Protein AF-A0A7V9KNT8-F1 (afdb_monomer)

Sequence (69 aa):
MLVVADVFSNGAASLVDVVHAPRNRQMLNDFQAALRRDAAFVPASMDRRPDTMRVVFAVQKVDVRERNF

Foldseek 3Di:
DKFKWKAAQQQQIATDGDPDADPDNVVVVVVRVVSVPDRNGDHCVVVVDDRMDIDMDDDDDDDDDDD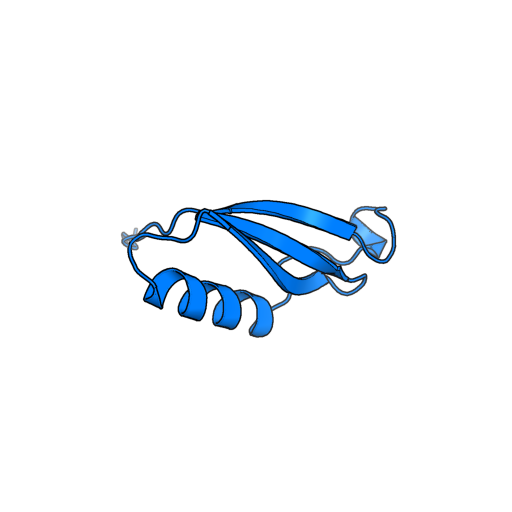DD

Nearest PDB structures (foldseek):
  6sly-assembly1_A  TM=4.738E-01  e=1.185E+00  Helicobacter pylori

pLDDT: mean 91.59, std 6.61, range [58.59, 96.94]

Mean predicted aligned error: 4.32 Å

Secondary structure (DSSP, 8-state):
-EEEEEEETTS-EEEEEEEE--SSTHHHHHHHHHHHHS--S--HHHHT--SEEEEEEE-----------

Structure (mmCIF, N/CA/C/O backbone):
data_AF-A0A7V9KNT8-F1
#
_entry.id   AF-A0A7V9KNT8-F1
#
loop_
_atom_site.group_PDB
_atom_site.id
_atom_site.type_symbol
_atom_site.label_atom_id
_atom_site.label_alt_id
_atom_site.label_comp_id
_atom_site.label_asym_id
_atom_site.label_entity_id
_atom_site.label_seq_id
_atom_site.pdbx_PDB_ins_code
_atom_site.Cartn_x
_atom_site.Cartn_y
_atom_site.Cartn_z
_atom_site.occupancy
_atom_site.B_iso_or_equiv
_atom_site.auth_seq_id
_atom_site.auth_comp_id
_atom_site.auth_asym_id
_atom_site.auth_atom_id
_atom_site.pdbx_PDB_model_num
ATOM 1 N N . MET A 1 1 ? -2.932 -6.821 10.802 1.00 94.38 1 MET A N 1
ATOM 2 C CA . MET A 1 1 ? -3.474 -7.305 9.512 1.00 94.38 1 MET A CA 1
ATOM 3 C C . MET A 1 1 ? -2.300 -7.758 8.662 1.00 94.38 1 MET A C 1
ATOM 5 O O . MET A 1 1 ? -1.266 -7.106 8.740 1.00 94.38 1 MET A O 1
ATOM 9 N N . LEU A 1 2 ? -2.442 -8.843 7.897 1.00 96.62 2 LEU A N 1
ATOM 10 C CA . LEU A 1 2 ? -1.445 -9.248 6.899 1.00 96.62 2 LEU A CA 1
ATOM 11 C C . LEU A 1 2 ? -2.035 -9.154 5.494 1.00 96.62 2 LEU A C 1
ATOM 13 O O . LEU A 1 2 ? -3.110 -9.703 5.248 1.00 96.62 2 LEU A O 1
ATOM 17 N N . VAL A 1 3 ? -1.336 -8.464 4.596 1.00 95.56 3 VAL A N 1
ATOM 18 C CA . VAL A 1 3 ? -1.770 -8.224 3.211 1.00 95.56 3 VAL A CA 1
ATOM 19 C C . VAL A 1 3 ? -0.651 -8.476 2.216 1.00 95.56 3 VAL A C 1
ATOM 21 O O . VAL A 1 3 ? 0.523 -8.333 2.552 1.00 95.56 3 VAL A O 1
ATOM 24 N N . VAL A 1 4 ? -1.036 -8.790 0.985 1.00 96.94 4 VAL A N 1
ATOM 25 C CA . VAL A 1 4 ? -0.156 -8.821 -0.181 1.00 96.94 4 VAL A CA 1
ATOM 26 C C . VAL A 1 4 ? -0.439 -7.589 -1.028 1.00 96.94 4 VAL A C 1
ATOM 28 O O . VAL A 1 4 ? -1.601 -7.267 -1.288 1.00 96.94 4 VAL A O 1
ATOM 31 N N . ALA A 1 5 ? 0.610 -6.910 -1.473 1.00 96.06 5 ALA A N 1
ATOM 32 C CA . ALA A 1 5 ? 0.503 -5.780 -2.382 1.00 96.06 5 ALA A CA 1
ATOM 33 C C . ALA A 1 5 ? 1.549 -5.871 -3.493 1.00 96.06 5 ALA A C 1
ATOM 35 O O . ALA A 1 5 ? 2.643 -6.401 -3.286 1.00 96.06 5 ALA A O 1
ATOM 36 N N . ASP A 1 6 ? 1.203 -5.318 -4.650 1.00 96.12 6 ASP A N 1
ATOM 37 C CA . ASP A 1 6 ? 2.160 -5.028 -5.710 1.00 96.12 6 ASP A CA 1
ATOM 38 C C . ASP A 1 6 ? 2.652 -3.588 -5.532 1.00 96.12 6 ASP A C 1
ATOM 40 O O . ASP A 1 6 ? 1.854 -2.678 -5.298 1.00 96.12 6 ASP A O 1
ATOM 44 N N . VAL A 1 7 ? 3.966 -3.396 -5.619 1.00 95.50 7 VAL A N 1
ATOM 45 C CA . VAL A 1 7 ? 4.647 -2.098 -5.580 1.00 95.50 7 VAL A CA 1
ATOM 46 C C . VAL A 1 7 ? 5.268 -1.855 -6.945 1.00 95.50 7 VAL A C 1
ATOM 48 O O . VAL A 1 7 ? 6.083 -2.656 -7.404 1.00 95.50 7 VAL A O 1
ATOM 51 N N . PHE A 1 8 ? 4.893 -0.749 -7.576 1.00 96.06 8 PHE A N 1
ATOM 52 C CA . PHE A 1 8 ? 5.311 -0.388 -8.926 1.00 96.06 8 PHE A CA 1
ATOM 53 C C . PHE A 1 8 ? 6.566 0.499 -8.924 1.00 96.06 8 PHE A C 1
ATOM 55 O O . PHE A 1 8 ? 7.022 1.001 -7.886 1.00 96.06 8 PHE A O 1
ATOM 62 N N . SER A 1 9 ? 7.121 0.719 -10.114 1.00 96.50 9 SER A N 1
ATOM 63 C CA . SER A 1 9 ? 8.383 1.437 -10.321 1.00 96.50 9 SER A CA 1
ATOM 64 C C . SER A 1 9 ? 8.316 2.899 -9.877 1.00 96.50 9 SER A C 1
ATOM 66 O O . SER A 1 9 ? 9.304 3.450 -9.395 1.00 96.50 9 SER A O 1
ATOM 68 N N . ASN A 1 10 ? 7.136 3.513 -9.959 1.00 94.69 10 ASN A N 1
ATOM 69 C CA . ASN A 1 10 ? 6.873 4.882 -9.515 1.00 94.69 10 ASN A CA 1
ATOM 70 C C . ASN A 1 10 ? 6.604 5.010 -8.003 1.00 94.69 10 ASN A C 1
ATOM 72 O O . ASN A 1 10 ? 6.314 6.107 -7.536 1.00 94.69 10 ASN A O 1
ATOM 76 N N . GLY A 1 11 ? 6.671 3.912 -7.243 1.00 94.31 11 GLY A N 1
ATOM 77 C CA . GLY A 1 11 ? 6.413 3.910 -5.802 1.00 94.31 11 GLY A CA 1
ATOM 78 C C . GLY A 1 11 ? 4.937 3.800 -5.409 1.00 94.31 11 GLY A C 1
ATOM 79 O O . GLY A 1 11 ? 4.627 3.691 -4.221 1.00 94.31 11 GLY A O 1
ATOM 80 N N . ALA A 1 12 ? 4.018 3.784 -6.380 1.00 95.25 12 ALA A N 1
ATOM 81 C CA . ALA A 1 12 ? 2.622 3.457 -6.123 1.00 95.25 12 ALA A CA 1
ATOM 82 C C . ALA A 1 12 ? 2.488 1.985 -5.718 1.00 95.25 12 ALA A C 1
ATOM 84 O O . ALA A 1 12 ? 3.284 1.133 -6.124 1.00 95.25 12 ALA A O 1
ATOM 85 N N . ALA A 1 13 ? 1.450 1.680 -4.946 1.00 95.12 13 ALA A N 1
ATOM 86 C CA . ALA A 1 13 ? 1.169 0.318 -4.535 1.00 95.12 13 ALA A CA 1
ATOM 87 C C . ALA A 1 13 ? -0.325 0.011 -4.588 1.00 95.12 13 ALA A C 1
ATOM 89 O O . ALA A 1 13 ? -1.170 0.880 -4.372 1.00 95.12 13 ALA A O 1
ATOM 90 N N . SER A 1 14 ? -0.649 -1.249 -4.863 1.00 94.81 14 SER A N 1
ATOM 91 C CA . SER A 1 14 ? -2.023 -1.738 -4.904 1.00 94.81 14 SER A CA 1
ATOM 92 C C . SER A 1 14 ? -2.161 -3.000 -4.075 1.00 94.81 14 SER A C 1
ATOM 94 O O . SER A 1 14 ? -1.345 -3.914 -4.176 1.00 94.81 14 SER A O 1
ATOM 96 N N . LEU A 1 15 ? -3.230 -3.065 -3.279 1.00 94.94 15 LEU A N 1
ATOM 97 C CA . LEU A 1 15 ? -3.602 -4.289 -2.583 1.00 94.94 15 LEU A CA 1
ATOM 98 C C . LEU A 1 15 ? -3.927 -5.382 -3.611 1.00 94.94 15 LEU A C 1
ATOM 100 O O . LEU A 1 15 ? -4.712 -5.148 -4.529 1.00 94.94 15 LEU A O 1
ATOM 104 N N . VAL A 1 16 ? -3.348 -6.563 -3.413 1.00 96.50 16 VAL A N 1
ATOM 105 C CA . VAL A 1 16 ? -3.604 -7.768 -4.211 1.00 96.50 16 VAL A CA 1
ATOM 106 C C . VAL A 1 16 ? -4.462 -8.747 -3.423 1.00 96.50 16 VAL A C 1
ATOM 108 O O . VAL A 1 16 ? -5.445 -9.254 -3.952 1.00 96.50 16 VAL A O 1
ATOM 111 N N . ASP A 1 17 ? -4.107 -8.998 -2.160 1.00 96.50 17 ASP A N 1
ATOM 112 C CA . ASP A 1 17 ? -4.791 -9.993 -1.333 1.00 96.50 17 ASP A CA 1
ATOM 113 C C . ASP A 1 17 ? -4.698 -9.675 0.169 1.00 96.50 17 ASP A C 1
ATOM 115 O O . ASP A 1 17 ? -3.850 -8.897 0.620 1.00 96.50 17 ASP A O 1
ATOM 119 N N . VAL A 1 18 ? -5.571 -10.294 0.962 1.00 95.94 18 VAL A N 1
ATOM 120 C CA . VAL A 1 18 ? -5.620 -10.192 2.421 1.00 95.94 18 VAL A CA 1
ATOM 121 C C . VAL A 1 18 ? -5.414 -11.577 3.026 1.00 95.94 18 VAL A C 1
ATOM 123 O O . VAL A 1 18 ? -6.344 -12.368 3.143 1.00 95.94 18 VAL A O 1
ATOM 126 N N . VAL A 1 19 ? -4.194 -11.835 3.496 1.00 96.94 19 VAL A N 1
ATOM 127 C CA . VAL A 1 19 ? -3.822 -13.104 4.147 1.00 96.94 19 VAL A CA 1
ATOM 128 C C . VAL A 1 19 ? -4.487 -13.234 5.518 1.00 96.94 19 VAL A C 1
ATOM 130 O O . VAL A 1 19 ? -4.942 -14.304 5.908 1.00 96.94 19 VAL A O 1
ATOM 133 N N . HIS A 1 20 ? -4.547 -12.134 6.273 1.00 96.25 20 HIS A N 1
ATOM 134 C CA . HIS A 1 20 ? -5.198 -12.092 7.580 1.00 96.25 20 HIS A CA 1
ATOM 135 C C . HIS A 1 20 ? -5.936 -10.768 7.746 1.00 96.25 20 HIS A C 1
ATOM 137 O O . HIS A 1 20 ? -5.326 -9.720 7.996 1.00 96.25 20 HIS A O 1
ATOM 143 N N . ALA A 1 21 ? -7.264 -10.843 7.649 1.00 92.81 21 ALA A N 1
ATOM 144 C CA . ALA A 1 21 ? -8.162 -9.704 7.770 1.00 92.81 21 ALA A CA 1
ATOM 145 C C . ALA A 1 21 ? -8.083 -9.019 9.153 1.00 92.81 21 ALA A C 1
ATOM 147 O O . ALA A 1 21 ? -7.913 -9.678 10.181 1.00 92.81 21 ALA A O 1
ATOM 148 N N . PRO A 1 22 ? -8.223 -7.685 9.219 1.00 92.38 22 PRO A N 1
ATOM 149 C CA . PRO A 1 22 ? -8.307 -6.977 10.488 1.00 92.38 22 PRO A CA 1
ATOM 150 C C . PRO A 1 22 ? -9.648 -7.268 11.174 1.00 92.38 22 PRO A C 1
ATOM 152 O O . PRO A 1 22 ? -10.670 -7.437 10.512 1.00 92.38 22 PRO A O 1
ATOM 155 N N . ARG A 1 23 ? -9.677 -7.223 12.514 1.00 91.38 23 ARG A N 1
ATOM 156 C CA . ARG A 1 23 ? -10.942 -7.288 13.276 1.00 91.38 23 ARG A CA 1
ATOM 157 C C . ARG A 1 23 ? -11.902 -6.160 12.883 1.00 91.38 23 ARG A C 1
ATOM 159 O O . ARG A 1 23 ? -13.103 -6.374 12.782 1.00 91.38 23 ARG A O 1
ATOM 166 N N . ASN A 1 24 ? -11.361 -4.964 12.648 1.00 91.50 24 ASN A N 1
ATOM 167 C CA . ASN A 1 24 ? -12.113 -3.818 12.153 1.00 91.50 24 ASN A CA 1
ATOM 168 C C . ASN A 1 24 ? -11.980 -3.725 10.627 1.00 91.50 24 ASN A C 1
ATOM 170 O O . ASN A 1 24 ? -10.922 -3.346 10.129 1.00 91.50 24 ASN A O 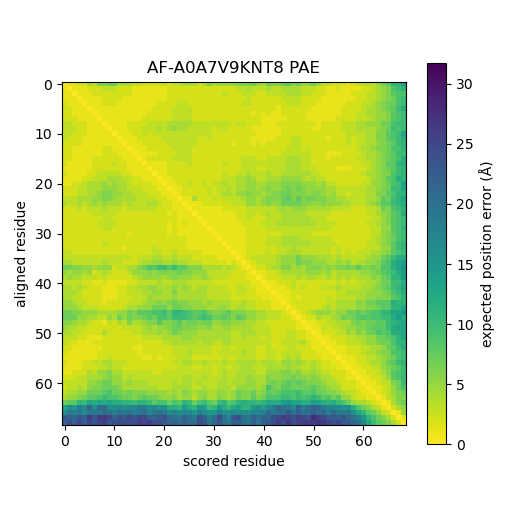1
ATOM 174 N N . ARG A 1 25 ? -13.061 -4.011 9.891 1.00 89.81 25 ARG A N 1
ATOM 175 C CA . ARG A 1 25 ? -13.084 -3.942 8.418 1.00 89.81 25 ARG A CA 1
ATOM 176 C C . ARG A 1 25 ? -12.782 -2.547 7.872 1.00 89.81 25 ARG A C 1
ATOM 178 O O . ARG A 1 25 ? -12.177 -2.443 6.810 1.00 89.81 25 ARG A O 1
ATOM 185 N N . GLN A 1 26 ? -13.116 -1.490 8.615 1.00 93.06 26 GLN A N 1
ATOM 186 C CA . GLN A 1 26 ? -12.808 -0.120 8.206 1.00 93.06 26 GLN A CA 1
ATOM 187 C C . GLN A 1 26 ? -11.297 0.110 8.075 1.00 93.06 26 GLN A C 1
ATOM 189 O O . GLN A 1 26 ? -10.870 0.873 7.220 1.00 93.06 26 GLN A O 1
ATOM 194 N N . MET A 1 27 ? -10.472 -0.618 8.839 1.00 92.44 27 MET A N 1
ATOM 195 C CA . MET A 1 27 ? -9.013 -0.541 8.723 1.00 92.44 27 MET A CA 1
ATOM 196 C C . MET A 1 27 ? -8.518 -0.947 7.328 1.00 92.44 27 MET A C 1
ATOM 198 O O . MET A 1 27 ? -7.556 -0.361 6.843 1.00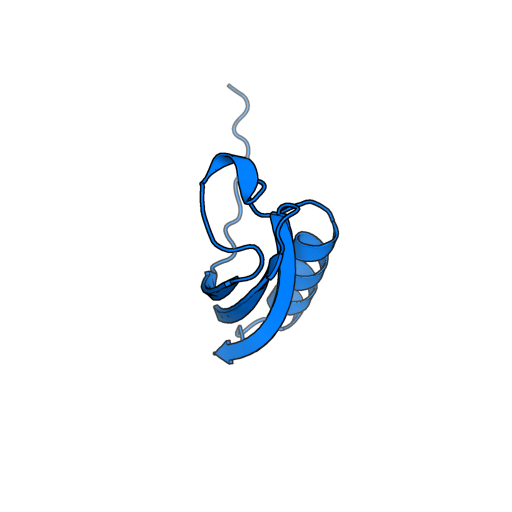 92.44 27 MET A O 1
ATOM 202 N N . LEU A 1 28 ? -9.160 -1.928 6.681 1.00 93.44 28 LEU A N 1
ATOM 203 C CA . LEU A 1 28 ? -8.782 -2.341 5.329 1.00 93.44 28 LEU A CA 1
ATOM 204 C C . LEU A 1 28 ? -9.140 -1.258 4.304 1.00 93.44 28 LEU A C 1
ATOM 206 O O . LEU A 1 28 ? -8.319 -0.945 3.446 1.00 93.44 28 LEU A O 1
ATOM 210 N N . ASN A 1 29 ? -10.326 -0.659 4.433 1.00 93.94 29 ASN A N 1
ATOM 211 C CA . ASN A 1 29 ? -10.769 0.436 3.567 1.00 93.94 29 ASN A CA 1
ATOM 212 C C . ASN A 1 29 ? -9.849 1.658 3.704 1.00 93.94 29 ASN A C 1
ATOM 214 O O . ASN A 1 29 ? -9.391 2.201 2.701 1.00 93.94 29 ASN A O 1
ATOM 218 N N . ASP A 1 30 ? -9.529 2.049 4.942 1.00 92.88 30 ASP A N 1
ATOM 219 C CA . ASP A 1 30 ? -8.608 3.150 5.234 1.00 92.88 30 ASP A CA 1
ATOM 220 C C . ASP A 1 30 ? -7.220 2.878 4.631 1.00 92.88 30 ASP A C 1
ATOM 222 O O . ASP A 1 30 ? -6.615 3.759 4.024 1.00 92.88 30 ASP A O 1
ATOM 226 N N . PHE A 1 31 ? -6.722 1.642 4.761 1.00 92.25 31 PHE A N 1
ATOM 227 C CA . PHE A 1 31 ? -5.429 1.239 4.212 1.00 92.25 31 PHE A CA 1
ATOM 228 C C . PHE A 1 31 ? -5.412 1.285 2.678 1.00 92.25 31 PHE A C 1
ATOM 230 O O . PHE A 1 31 ? -4.483 1.835 2.091 1.00 92.25 31 PHE A O 1
ATOM 237 N N . GLN A 1 32 ? -6.452 0.767 2.018 1.00 92.44 32 GLN A N 1
ATOM 238 C CA . GLN A 1 32 ? -6.584 0.852 0.560 1.00 92.44 32 GLN A CA 1
ATOM 239 C C . GLN A 1 32 ? -6.661 2.301 0.071 1.00 92.44 32 GLN A C 1
ATOM 241 O O . GLN A 1 32 ? -6.061 2.633 -0.950 1.00 92.44 32 GLN A O 1
ATOM 246 N N . ALA A 1 33 ? -7.383 3.165 0.788 1.00 93.31 33 ALA A N 1
ATOM 247 C CA . ALA A 1 33 ? -7.455 4.585 0.468 1.00 93.31 33 ALA A CA 1
ATOM 248 C C . ALA A 1 33 ? -6.084 5.263 0.617 1.00 93.31 33 ALA A C 1
ATOM 250 O O . ALA A 1 33 ? -5.685 6.020 -0.264 1.00 93.31 33 ALA A O 1
ATOM 251 N N . ALA A 1 34 ? -5.337 4.946 1.680 1.00 91.06 34 ALA A N 1
ATOM 252 C CA . ALA A 1 34 ? -3.996 5.478 1.905 1.00 91.06 34 ALA A CA 1
ATOM 253 C C . ALA A 1 34 ? -3.011 5.068 0.799 1.00 91.06 34 ALA A C 1
ATOM 255 O O . ALA A 1 34 ? -2.320 5.930 0.268 1.00 91.06 34 ALA A O 1
ATOM 256 N N . LEU A 1 35 ? -3.007 3.792 0.386 1.00 91.19 35 LEU A N 1
ATOM 257 C CA . LEU A 1 35 ? -2.152 3.311 -0.712 1.00 91.19 35 LEU A CA 1
ATOM 258 C C . LEU A 1 35 ? -2.422 4.014 -2.052 1.00 91.19 35 LEU A C 1
ATOM 260 O O . LEU A 1 35 ? -1.528 4.103 -2.888 1.00 91.19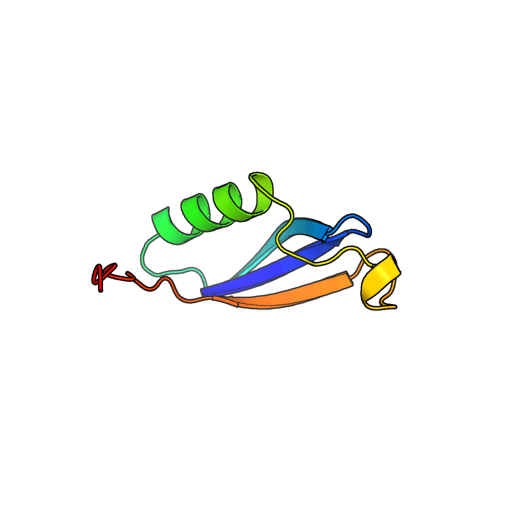 35 LEU A O 1
ATOM 264 N N . ARG A 1 36 ? -3.656 4.482 -2.271 1.00 88.50 36 ARG A N 1
ATOM 265 C CA . ARG A 1 36 ? -4.057 5.186 -3.499 1.00 88.50 36 ARG A CA 1
ATOM 266 C C . ARG A 1 36 ? -3.784 6.684 -3.459 1.00 88.50 36 ARG A C 1
ATOM 268 O O . ARG A 1 36 ? -3.729 7.297 -4.520 1.00 88.50 36 ARG A O 1
ATOM 275 N N . ARG A 1 37 ? -3.706 7.277 -2.266 1.00 91.31 37 ARG A N 1
ATOM 276 C CA . ARG A 1 37 ? -3.598 8.729 -2.100 1.00 91.31 37 ARG A CA 1
ATOM 277 C C . ARG A 1 37 ? -2.227 9.236 -2.528 1.00 91.31 37 ARG A C 1
ATOM 279 O O . ARG A 1 37 ? -2.158 10.178 -3.305 1.00 91.31 37 ARG A O 1
ATOM 286 N N . ASP A 1 38 ? -1.179 8.585 -2.039 1.00 88.94 38 ASP A N 1
ATOM 287 C CA . ASP A 1 38 ? 0.209 8.982 -2.248 1.00 88.94 38 ASP A CA 1
ATOM 288 C C . ASP A 1 38 ? 1.072 7.748 -2.534 1.00 88.94 38 ASP A C 1
ATOM 290 O O . ASP A 1 38 ? 0.728 6.625 -2.155 1.00 88.94 38 ASP A O 1
ATOM 294 N N . ALA A 1 39 ? 2.217 7.951 -3.192 1.00 90.44 39 ALA A N 1
ATOM 295 C CA . ALA A 1 39 ? 3.200 6.889 -3.369 1.00 90.44 39 ALA A CA 1
ATOM 296 C C . ALA A 1 39 ? 3.722 6.441 -1.995 1.00 90.44 39 ALA A C 1
ATOM 298 O O . ALA A 1 39 ? 4.429 7.178 -1.309 1.00 90.44 39 ALA A O 1
ATOM 299 N N . ALA A 1 40 ? 3.363 5.222 -1.591 1.00 89.94 40 ALA A N 1
ATOM 300 C CA 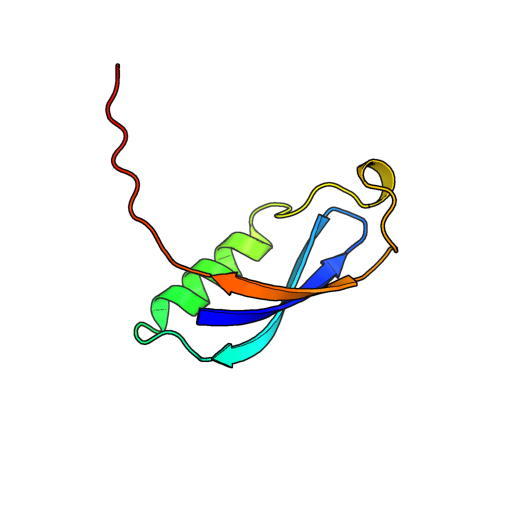. ALA A 1 40 ? 3.751 4.659 -0.300 1.00 89.94 40 ALA A CA 1
ATOM 301 C C . ALA A 1 40 ? 5.228 4.225 -0.252 1.00 89.94 40 ALA A C 1
ATOM 303 O O . ALA A 1 40 ? 5.760 3.966 0.828 1.00 89.94 40 ALA A O 1
ATOM 304 N N . PHE A 1 41 ? 5.887 4.135 -1.411 1.00 91.75 41 PHE A N 1
ATOM 305 C CA . PHE A 1 41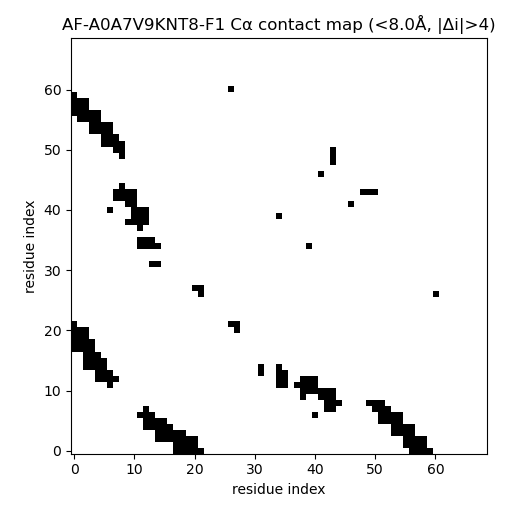 ? 7.268 3.685 -1.545 1.00 91.75 41 PHE A CA 1
ATOM 306 C C . PHE A 1 41 ? 8.097 4.685 -2.338 1.00 91.75 41 PHE A C 1
ATOM 308 O O . PHE A 1 41 ? 7.601 5.406 -3.201 1.00 91.75 41 PHE A O 1
ATOM 315 N N . VAL A 1 42 ? 9.400 4.670 -2.080 1.00 92.50 42 VAL A N 1
ATOM 316 C CA . VAL A 1 42 ? 10.389 5.379 -2.893 1.00 92.50 42 VAL A CA 1
ATOM 317 C C . VAL A 1 42 ? 10.353 4.823 -4.334 1.00 92.50 42 VAL A C 1
ATOM 319 O O . VAL A 1 42 ? 10.117 3.622 -4.497 1.00 92.50 42 VAL A O 1
ATOM 322 N N . PRO A 1 43 ? 10.568 5.625 -5.393 1.00 94.38 43 PRO A N 1
ATOM 323 C CA . PRO A 1 43 ? 10.685 5.108 -6.758 1.00 94.38 43 PRO A CA 1
ATOM 324 C C . PRO A 1 43 ? 11.809 4.072 -6.901 1.00 94.38 43 PRO A C 1
ATOM 326 O O . PRO A 1 43 ? 12.875 4.227 -6.307 1.00 94.38 43 PRO A O 1
ATOM 329 N N . ALA A 1 44 ? 11.602 3.054 -7.740 1.00 95.00 44 ALA A N 1
ATOM 330 C CA . ALA A 1 44 ? 12.547 1.943 -7.916 1.00 95.00 44 ALA A CA 1
ATOM 331 C C . ALA A 1 44 ? 13.942 2.394 -8.397 1.00 95.00 44 ALA A C 1
ATOM 333 O O . ALA A 1 44 ? 14.960 1.771 -8.097 1.00 95.00 44 ALA A O 1
ATOM 334 N N . SER A 1 45 ? 14.006 3.527 -9.105 1.00 94.19 45 SER A N 1
ATOM 335 C CA . SER A 1 45 ? 15.259 4.139 -9.557 1.00 94.19 45 SER A CA 1
ATOM 336 C C . SER A 1 45 ? 16.151 4.639 -8.415 1.00 94.19 45 SER A C 1
ATOM 338 O O . SER A 1 45 ? 17.358 4.781 -8.610 1.00 94.19 45 SER A O 1
ATOM 340 N N . MET A 1 46 ? 15.586 4.900 -7.233 1.00 94.44 46 MET A N 1
ATOM 341 C CA . MET A 1 46 ? 16.317 5.439 -6.085 1.00 94.44 46 MET A CA 1
ATOM 342 C C . MET A 1 46 ? 16.777 4.358 -5.099 1.00 94.44 46 MET A C 1
ATOM 344 O O . MET A 1 46 ? 17.754 4.584 -4.390 1.00 94.44 46 MET A O 1
ATOM 348 N N . ASP A 1 47 ? 16.127 3.191 -5.057 1.00 88.69 47 ASP A N 1
ATOM 349 C CA . ASP A 1 47 ? 16.493 2.078 -4.164 1.00 88.69 47 ASP A CA 1
ATOM 350 C C . ASP A 1 47 ? 16.979 0.812 -4.901 1.00 88.69 47 ASP A C 1
ATOM 352 O O . ASP A 1 47 ? 17.284 -0.193 -4.261 1.00 88.69 47 ASP A O 1
ATOM 356 N N . ARG A 1 48 ? 17.139 0.882 -6.234 1.00 89.81 48 ARG A N 1
ATOM 357 C CA . ARG A 1 48 ? 17.712 -0.167 -7.106 1.00 89.81 48 ARG A CA 1
ATOM 358 C C . ARG A 1 48 ? 17.002 -1.522 -7.000 1.00 89.81 48 ARG A C 1
ATOM 360 O O . ARG A 1 48 ? 17.643 -2.570 -7.108 1.00 89.81 48 ARG A O 1
ATOM 367 N N . ARG A 1 49 ? 15.684 -1.513 -6.806 1.00 92.56 49 ARG A N 1
ATOM 368 C CA . ARG A 1 49 ? 14.847 -2.721 -6.838 1.00 92.56 49 ARG A CA 1
ATOM 369 C C . ARG A 1 49 ? 14.273 -2.985 -8.246 1.00 92.56 49 ARG A C 1
ATOM 371 O O . ARG A 1 49 ? 14.303 -2.085 -9.083 1.00 92.56 49 ARG A O 1
ATOM 378 N N . PRO A 1 50 ? 13.730 -4.186 -8.526 1.00 94.50 50 PRO A N 1
ATOM 379 C CA . PRO A 1 50 ? 13.002 -4.462 -9.769 1.00 94.50 50 PRO A CA 1
ATOM 380 C C . PRO A 1 50 ? 11.792 -3.537 -9.987 1.00 94.50 50 PRO A C 1
ATOM 382 O O . PRO A 1 50 ? 11.186 -3.064 -9.027 1.00 94.50 50 PRO A O 1
ATOM 385 N N . ASP A 1 51 ? 11.381 -3.356 -11.246 1.00 94.19 51 ASP A N 1
ATOM 386 C CA . ASP A 1 51 ? 10.286 -2.445 -11.625 1.00 94.19 51 ASP A CA 1
ATOM 387 C C . ASP A 1 51 ? 8.948 -2.744 -10.944 1.00 94.19 51 ASP A C 1
ATOM 389 O O . ASP A 1 51 ? 8.143 -1.845 -10.716 1.00 94.19 51 ASP A O 1
ATOM 393 N N . THR A 1 52 ? 8.663 -4.007 -10.643 1.00 95.12 52 THR A N 1
ATOM 394 C CA . THR A 1 52 ? 7.483 -4.389 -9.867 1.00 95.12 52 THR A CA 1
ATOM 395 C C . THR A 1 52 ? 7.865 -5.468 -8.876 1.00 95.12 52 THR A C 1
ATOM 397 O O . THR A 1 52 ? 8.525 -6.447 -9.225 1.00 95.12 52 THR A O 1
ATOM 400 N N . MET A 1 53 ? 7.441 -5.288 -7.631 1.00 95.38 53 MET A N 1
ATOM 401 C CA . MET A 1 53 ? 7.647 -6.253 -6.560 1.00 95.38 53 MET A CA 1
ATOM 402 C C . MET A 1 53 ? 6.329 -6.629 -5.912 1.00 95.38 53 MET A C 1
ATOM 404 O O . MET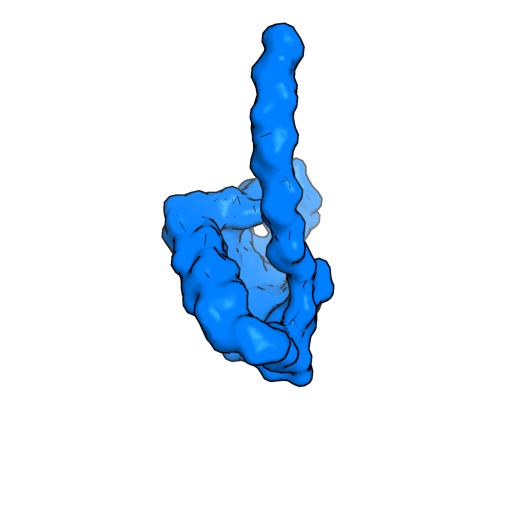 A 1 53 ? 5.485 -5.771 -5.667 1.00 95.38 53 MET A O 1
ATOM 408 N N . ARG A 1 54 ? 6.207 -7.904 -5.548 1.00 95.88 54 ARG A N 1
ATOM 409 C CA . ARG A 1 54 ? 5.146 -8.386 -4.671 1.00 95.88 54 ARG A CA 1
ATOM 410 C C . ARG A 1 54 ? 5.673 -8.499 -3.252 1.00 95.88 54 ARG A C 1
ATOM 412 O O . ARG A 1 54 ? 6.692 -9.143 -3.014 1.00 95.88 54 ARG A O 1
ATOM 419 N N . VAL A 1 55 ? 4.978 -7.873 -2.316 1.00 94.38 55 VAL A N 1
ATOM 420 C CA . VAL A 1 55 ? 5.414 -7.731 -0.924 1.00 94.38 55 VAL A CA 1
ATOM 421 C C . VAL A 1 55 ? 4.300 -8.131 0.031 1.00 94.38 55 VAL A C 1
ATOM 423 O O . VAL A 1 55 ? 3.115 -7.971 -0.266 1.00 94.38 55 VAL A O 1
ATOM 426 N N . VAL A 1 56 ? 4.693 -8.654 1.192 1.00 96.38 56 VAL A N 1
ATOM 427 C CA . VAL A 1 56 ? 3.779 -8.987 2.286 1.00 96.38 56 VAL A CA 1
ATOM 428 C C . VAL A 1 56 ? 3.964 -7.963 3.398 1.00 96.38 56 VAL A C 1
ATOM 430 O O . VAL A 1 56 ? 5.069 -7.806 3.914 1.00 96.38 56 VAL A O 1
ATOM 433 N N . PHE A 1 57 ? 2.886 -7.288 3.793 1.00 93.25 57 PHE A N 1
ATOM 434 C CA . PHE A 1 57 ? 2.909 -6.315 4.882 1.00 93.25 57 PHE A CA 1
ATOM 435 C C . PHE A 1 57 ? 2.210 -6.842 6.124 1.00 93.25 57 PHE A C 1
ATOM 437 O O . PHE A 1 57 ? 1.049 -7.250 6.068 1.00 93.25 57 PHE A O 1
ATOM 444 N N . ALA A 1 58 ? 2.888 -6.730 7.264 1.00 94.31 58 ALA A N 1
ATOM 445 C CA . ALA A 1 58 ? 2.262 -6.766 8.576 1.00 94.31 58 ALA A CA 1
ATOM 446 C C . ALA A 1 58 ? 1.929 -5.326 8.994 1.00 94.31 58 ALA A C 1
ATOM 448 O O . ALA A 1 58 ? 2.816 -4.541 9.318 1.00 94.31 58 ALA A O 1
ATOM 449 N N . VAL A 1 59 ? 0.645 -4.971 8.951 1.00 90.81 59 VAL A N 1
ATOM 450 C CA . VAL A 1 59 ? 0.168 -3.602 9.192 1.00 90.81 59 VAL A CA 1
ATOM 451 C C . VAL A 1 59 ? -0.608 -3.528 10.501 1.00 90.81 59 VAL A C 1
ATOM 453 O O . VAL A 1 59 ? -1.483 -4.364 10.777 1.00 90.81 59 VAL A O 1
AT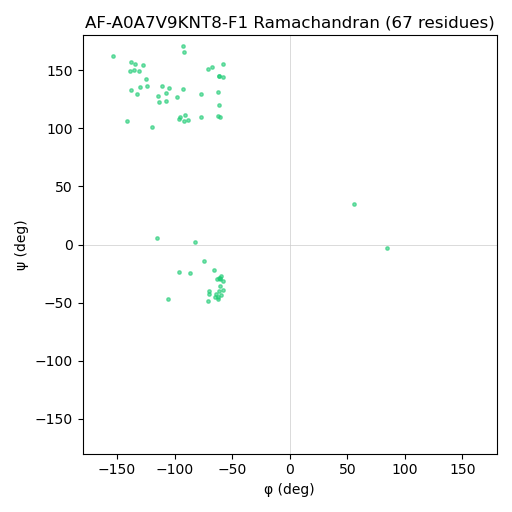OM 456 N N . GLN A 1 60 ? -0.332 -2.479 11.272 1.00 89.38 60 GLN A N 1
ATOM 457 C CA . GLN A 1 60 ? -1.061 -2.107 12.478 1.00 89.38 60 GLN A CA 1
ATOM 458 C C . GLN A 1 60 ? -1.384 -0.609 12.440 1.00 89.38 60 GLN A C 1
ATOM 460 O O . GLN A 1 60 ? -0.505 0.211 12.199 1.00 89.38 60 GLN A O 1
ATOM 465 N N . LYS A 1 61 ? -2.652 -0.250 12.680 1.00 86.06 61 LYS A N 1
ATOM 466 C CA . LYS A 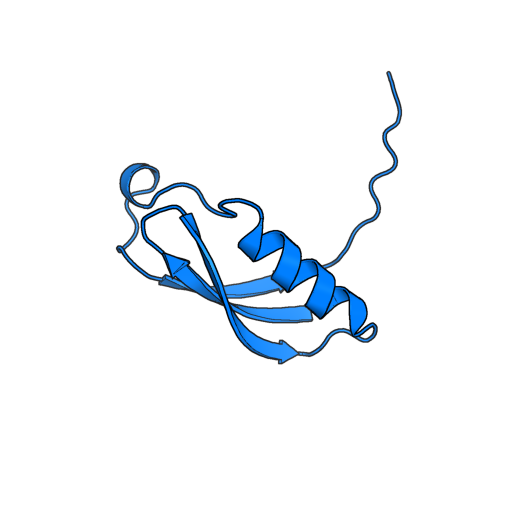1 61 ? -3.063 1.153 12.838 1.00 86.06 61 LYS A CA 1
ATOM 467 C C . LYS A 1 61 ? -2.665 1.622 14.234 1.00 86.06 61 LYS A C 1
ATOM 469 O O . LYS A 1 61 ? -2.994 0.959 15.217 1.00 86.06 61 LYS A O 1
ATOM 474 N N . VAL A 1 62 ? -1.987 2.757 14.298 1.00 87.12 62 VAL A N 1
ATOM 475 C CA . VAL A 1 62 ? -1.587 3.439 15.530 1.00 87.12 62 VAL A CA 1
ATOM 476 C C . VAL A 1 62 ? -2.132 4.858 15.493 1.00 87.12 62 VAL A C 1
ATOM 478 O O . VAL A 1 62 ? -2.104 5.506 14.451 1.00 87.12 62 VAL A O 1
ATOM 481 N N . ASP A 1 63 ? -2.676 5.301 16.621 1.00 85.81 63 ASP A N 1
ATOM 482 C CA . ASP A 1 63 ? -3.141 6.672 16.808 1.00 85.81 63 ASP A CA 1
ATOM 483 C C . ASP A 1 63 ? -1.986 7.494 17.385 1.00 85.81 63 ASP A C 1
ATOM 485 O O . ASP A 1 63 ? -1.526 7.237 18.503 1.00 85.81 63 ASP A O 1
ATOM 489 N N . VAL A 1 64 ? -1.464 8.426 16.589 1.00 85.19 64 VAL A N 1
ATOM 490 C CA . VAL A 1 64 ? -0.364 9.301 16.993 1.00 85.19 64 VAL A CA 1
ATOM 491 C C . VAL A 1 64 ? -0.972 10.609 17.473 1.00 85.19 64 VAL A C 1
ATOM 493 O O . VAL A 1 64 ? -1.464 11.409 16.684 1.00 85.19 64 VAL A O 1
ATOM 496 N N . ARG A 1 65 ? -0.923 10.837 18.787 1.00 84.81 65 ARG A N 1
ATOM 497 C CA . ARG A 1 65 ? -1.279 12.134 19.362 1.00 84.81 65 ARG A CA 1
ATOM 498 C C . ARG A 1 65 ? -0.118 13.091 19.140 1.00 84.81 65 ARG A C 1
ATOM 500 O O . ARG A 1 65 ? 0.921 12.936 19.781 1.00 84.81 65 ARG A O 1
ATOM 507 N N . GLU A 1 66 ? -0.298 14.068 18.261 1.00 78.94 66 GLU A N 1
ATOM 508 C CA . GLU A 1 66 ? 0.643 15.177 18.129 1.00 78.94 66 GLU A CA 1
ATOM 509 C C . GLU A 1 66 ? 0.711 15.917 19.472 1.00 78.94 66 GLU A C 1
ATOM 511 O O . GLU A 1 66 ? -0.254 16.536 19.923 1.00 78.94 66 GLU A O 1
ATOM 516 N N . ARG A 1 67 ? 1.844 15.799 20.172 1.00 73.06 67 ARG A N 1
ATOM 517 C CA . ARG A 1 67 ? 2.198 16.756 21.220 1.00 73.06 67 ARG A CA 1
ATOM 518 C C . ARG A 1 67 ? 2.953 17.873 20.522 1.00 73.06 67 ARG A C 1
ATOM 520 O O . ARG A 1 67 ? 4.087 17.663 20.106 1.00 73.06 67 ARG A O 1
ATOM 527 N N . ASN A 1 68 ? 2.307 19.024 20.380 1.00 65.25 68 ASN A N 1
ATOM 528 C CA . ASN A 1 68 ? 2.987 20.249 19.975 1.00 65.25 68 ASN A CA 1
ATOM 529 C C . ASN A 1 68 ? 4.035 20.574 21.051 1.00 65.25 68 ASN A C 1
ATOM 531 O O . ASN A 1 68 ? 3.676 20.693 22.226 1.00 65.25 68 ASN A O 1
ATOM 535 N N . PHE A 1 69 ? 5.306 20.628 20.653 1.00 58.59 69 PHE A N 1
ATOM 536 C CA . PHE A 1 69 ? 6.427 21.084 21.477 1.00 58.59 69 PHE A CA 1
ATOM 537 C C . PHE A 1 69 ? 6.717 22.553 21.186 1.00 58.59 69 PHE A C 1
ATOM 539 O O . PHE A 1 69 ? 6.604 22.937 19.999 1.00 58.59 69 PHE A O 1
#

Radius of gyration: 13.72 Å; Cα contacts (8 Å, |Δi|>4): 109; chains: 1; bounding box: 31×34×33 Å

Solvent-accessible surface area (backbone atoms only — not comparable to full-atom values): 4178 Å² total; per-residue (Å²): 65,33,33,32,31,42,37,41,38,77,7,38,42,44,84,73,48,70,82,36,77,52,94,53,64,66,57,55,55,53,49,55,51,51,34,69,71,46,60,78,42,76,36,22,88,81,72,75,50,68,58,64,44,82,46,79,45,84,52,78,93,78,88,81,78,85,75,88,127